Protein AF-A0A1V9FSF5-F1 (afdb_monomer_lite)

Sequence (68 aa):
MKGIDDPAKRKQLLDGAFGLQNGHLTGKNILLFDDLYVTLSAAWDIITNQGKAKNVYVLTITKTRSKR

Secondary structure (DSSP, 8-state):
-TT---HHHHHHHHTTS----TTTTBT-EEEEEES-HHHHHHHHHIIIIIT-BSEEEEEE--------

Organism: NCBI:txid1703345

pLDDT: mean 72.55, std 9.8, range [43.38, 88.44]

InterPro domains:
  IPR000836 Phosphoribosyltransferase domain [cd06223] (2-61)
  IPR029057 Phosphoribosyltransferase-like [SSF53271] (23-63)

Radius of gyration: 13.87 Å; chains: 1; bounding box: 40×18×32 Å

Foldseek 3Di:
DVPCPDLVVVVVVLVVVDADAAQQQAAHEEEAEEQDPSSVVSVVCCCVVRHNHPHYHYDHDHDDDDPD

Structure (mmCIF, N/CA/C/O backbone):
data_AF-A0A1V9FSF5-F1
#
_entry.id   AF-A0A1V9FSF5-F1
#
loop_
_atom_site.group_PDB
_atom_site.id
_atom_site.type_symbol
_atom_site.label_atom_id
_atom_site.label_alt_id
_atom_site.label_comp_id
_atom_site.label_asym_id
_atom_site.label_entity_id
_atom_site.label_seq_id
_atom_site.pdbx_PDB_ins_code
_atom_site.Cartn_x
_atom_site.Cartn_y
_atom_site.Cartn_z
_atom_site.occupancy
_atom_site.B_iso_or_equiv
_atom_site.auth_seq_id
_atom_site.auth_comp_id
_atom_site.auth_asym_id
_a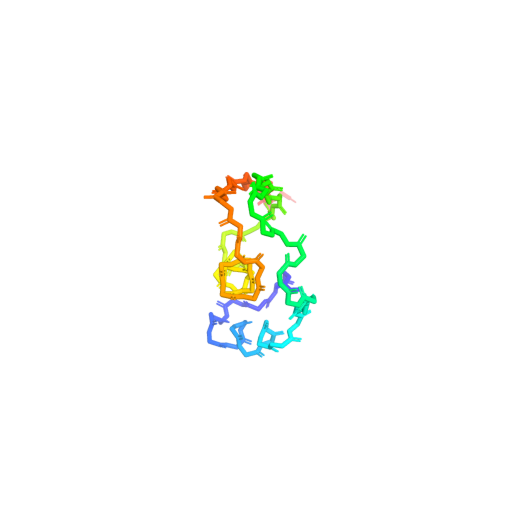tom_site.auth_atom_id
_atom_site.pdbx_PDB_model_num
ATOM 1 N N . MET A 1 1 ? 12.491 -8.955 -9.943 1.00 49.25 1 MET A N 1
ATOM 2 C CA . MET A 1 1 ? 11.767 -7.797 -10.527 1.00 49.25 1 MET A CA 1
ATOM 3 C C . MET A 1 1 ? 12.671 -6.696 -11.087 1.00 49.25 1 MET A C 1
ATOM 5 O O . MET A 1 1 ? 12.226 -5.992 -11.986 1.00 49.25 1 MET A O 1
ATOM 9 N N . LYS A 1 2 ? 13.924 -6.528 -10.629 1.00 43.38 2 LYS A N 1
ATOM 10 C CA . LYS A 1 2 ? 14.888 -5.628 -11.294 1.00 43.38 2 LYS A CA 1
ATOM 11 C C . LYS A 1 2 ? 15.256 -6.201 -12.671 1.00 43.38 2 LYS A C 1
ATOM 13 O O . LYS A 1 2 ? 15.891 -7.247 -12.723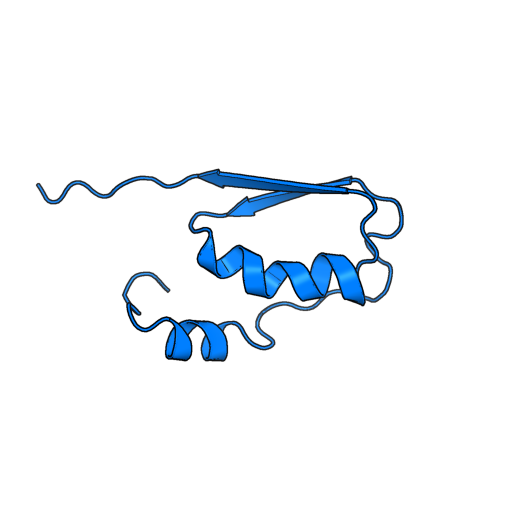 1.00 43.38 2 LYS A O 1
ATOM 18 N N . GLY A 1 3 ? 14.786 -5.554 -13.741 1.00 50.34 3 GLY A N 1
ATOM 19 C CA . GLY A 1 3 ? 14.986 -5.970 -15.139 1.00 50.34 3 GLY A CA 1
ATOM 20 C C . GLY A 1 3 ? 13.726 -5.977 -16.021 1.00 50.34 3 GLY A C 1
ATOM 21 O O . GLY A 1 3 ? 13.841 -6.232 -17.212 1.00 50.34 3 GLY A O 1
ATOM 22 N N . ILE A 1 4 ? 12.533 -5.716 -15.470 1.00 58.44 4 ILE A N 1
ATOM 23 C CA . ILE A 1 4 ? 11.278 -5.644 -16.245 1.00 58.44 4 ILE A CA 1
ATOM 24 C C . ILE A 1 4 ? 10.859 -4.183 -16.370 1.00 58.44 4 ILE A C 1
ATOM 26 O O . ILE A 1 4 ? 10.107 -3.693 -15.533 1.00 58.44 4 ILE A O 1
ATOM 30 N N . ASP A 1 5 ? 11.357 -3.469 -17.373 1.00 58.84 5 ASP A N 1
ATOM 31 C CA . ASP A 1 5 ? 11.068 -2.035 -17.542 1.00 58.84 5 ASP A CA 1
ATOM 32 C C . ASP A 1 5 ? 9.637 -1.751 -18.014 1.00 58.84 5 ASP A C 1
ATOM 34 O O . ASP A 1 5 ? 9.141 -0.647 -17.812 1.00 58.84 5 ASP A O 1
ATOM 38 N N . ASP A 1 6 ? 8.945 -2.760 -18.552 1.00 66.00 6 ASP A N 1
ATOM 39 C CA . ASP A 1 6 ? 7.547 -2.662 -18.968 1.00 66.00 6 ASP A CA 1
ATOM 40 C C . ASP A 1 6 ? 6.593 -2.607 -17.748 1.00 66.00 6 ASP A C 1
ATOM 42 O O . ASP A 1 6 ? 6.457 -3.604 -17.018 1.00 66.00 6 ASP A O 1
ATOM 46 N N . PRO A 1 7 ? 5.898 -1.474 -17.520 1.00 64.69 7 PRO A N 1
ATOM 47 C CA . PRO A 1 7 ? 4.963 -1.307 -16.410 1.00 64.69 7 PRO A CA 1
ATOM 48 C C . PRO A 1 7 ? 3.767 -2.265 -16.472 1.00 64.69 7 PRO A C 1
ATOM 50 O O . PRO A 1 7 ? 3.304 -2.732 -15.430 1.00 64.69 7 PRO A O 1
ATOM 53 N N . ALA A 1 8 ? 3.273 -2.589 -17.671 1.00 68.56 8 ALA A N 1
ATOM 54 C CA . ALA A 1 8 ? 2.108 -3.452 -17.847 1.00 68.56 8 ALA A CA 1
ATOM 55 C C . ALA A 1 8 ? 2.447 -4.903 -17.486 1.00 68.56 8 ALA A C 1
ATOM 57 O O . ALA A 1 8 ? 1.727 -5.554 -16.725 1.00 68.56 8 ALA A O 1
ATOM 58 N N . LYS A 1 9 ? 3.609 -5.377 -17.949 1.00 68.12 9 LYS A N 1
ATOM 59 C CA . LYS A 1 9 ? 4.127 -6.713 -17.627 1.00 68.12 9 LYS A CA 1
ATOM 60 C C . LYS A 1 9 ? 4.447 -6.861 -16.140 1.00 68.12 9 LYS A C 1
ATOM 62 O O . LYS A 1 9 ? 4.241 -7.920 -15.552 1.00 68.12 9 LYS A O 1
ATOM 67 N N . ARG A 1 10 ? 4.910 -5.781 -15.505 1.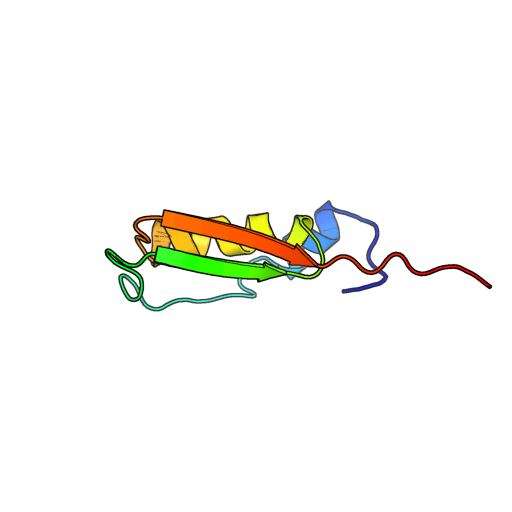00 66.50 10 ARG A N 1
ATOM 68 C CA . ARG A 1 10 ? 5.153 -5.745 -14.060 1.00 66.50 10 ARG A CA 1
ATOM 69 C C . ARG A 1 10 ? 3.852 -5.797 -13.254 1.00 66.50 10 ARG A C 1
ATOM 71 O O . ARG A 1 10 ? 3.807 -6.524 -12.268 1.00 66.50 10 ARG A O 1
ATOM 78 N N . LYS A 1 11 ? 2.797 -5.095 -13.687 1.00 66.50 11 LYS A N 1
ATOM 79 C CA . LYS A 1 11 ? 1.469 -5.144 -13.051 1.00 66.50 11 LYS A CA 1
ATOM 80 C C . LYS A 1 11 ? 0.872 -6.553 -13.089 1.00 66.50 11 LYS A C 1
ATOM 82 O O . LYS A 1 11 ? 0.411 -7.025 -12.060 1.00 66.50 11 LYS A O 1
ATOM 87 N N . GLN A 1 12 ? 0.955 -7.244 -14.228 1.00 71.69 12 GLN A N 1
ATOM 88 C CA . GLN A 1 12 ? 0.493 -8.636 -14.342 1.00 71.69 12 GLN A CA 1
ATOM 89 C C . GLN A 1 12 ? 1.230 -9.597 -13.401 1.00 71.69 12 GLN A C 1
ATOM 91 O O . GLN A 1 12 ? 0.613 -10.489 -12.840 1.00 71.69 12 GLN A O 1
ATOM 96 N N . LEU A 1 13 ? 2.539 -9.417 -13.200 1.00 67.00 13 LEU A N 1
ATOM 97 C CA . LEU A 1 13 ? 3.317 -10.255 -12.275 1.00 67.00 13 LEU A CA 1
ATOM 98 C C . LEU A 1 13 ? 3.027 -9.977 -10.796 1.00 67.00 13 LEU A C 1
ATOM 100 O O . LEU A 1 13 ? 3.344 -10.806 -9.949 1.00 67.00 13 LEU A O 1
ATOM 104 N N . LEU A 1 14 ? 2.510 -8.790 -10.487 1.00 67.00 14 LEU A N 1
ATOM 105 C CA . LEU A 1 14 ? 2.139 -8.387 -9.1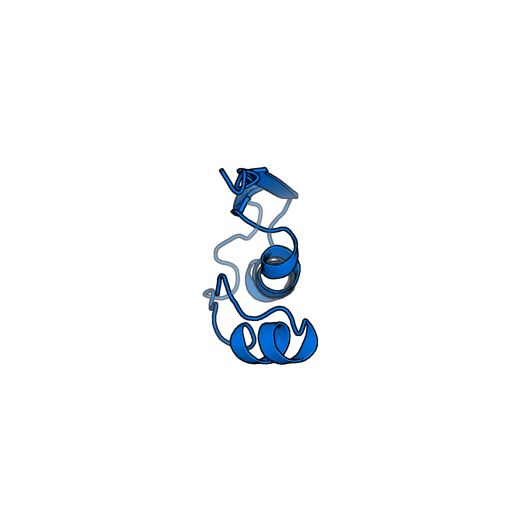34 1.00 67.00 14 LEU A CA 1
ATOM 106 C C . LEU A 1 14 ? 0.689 -8.750 -8.796 1.00 67.00 14 LEU A C 1
ATOM 108 O O . LEU A 1 14 ? 0.331 -8.762 -7.618 1.00 67.00 14 LEU A O 1
ATOM 112 N N . ASP A 1 15 ? -0.124 -9.058 -9.806 1.00 68.00 15 ASP A N 1
ATOM 113 C CA . ASP A 1 15 ? -1.503 -9.491 -9.624 1.00 68.00 15 ASP A CA 1
ATOM 114 C C . ASP A 1 15 ? -1.539 -10.846 -8.901 1.00 68.00 15 ASP A C 1
ATOM 116 O O . ASP A 1 15 ? -0.905 -11.815 -9.320 1.00 68.00 15 ASP A O 1
ATOM 120 N N . GLY A 1 16 ? -2.207 -10.892 -7.749 1.00 68.00 16 GLY A N 1
ATOM 121 C CA . GLY A 1 16 ? -2.247 -12.074 -6.880 1.00 68.00 16 GLY A CA 1
ATOM 122 C C . GLY A 1 16 ? -0.932 -12.436 -6.170 1.00 68.00 16 GLY A C 1
ATOM 123 O O . GLY A 1 16 ? -0.888 -13.447 -5.471 1.00 68.00 16 GLY A O 1
ATOM 124 N N . ALA A 1 17 ? 0.134 -11.634 -6.292 1.00 70.88 17 ALA A N 1
ATOM 125 C CA . ALA A 1 17 ? 1.422 -11.911 -5.637 1.00 70.88 17 ALA A CA 1
ATOM 126 C C . ALA A 1 17 ? 1.380 -11.743 -4.108 1.00 70.88 17 ALA A C 1
ATOM 128 O O . ALA A 1 17 ? 2.236 -12.256 -3.386 1.00 70.88 17 ALA A O 1
ATOM 129 N N . PHE A 1 18 ? 0.386 -11.012 -3.615 1.00 72.12 18 PHE A N 1
ATOM 130 C CA . PHE A 1 18 ? 0.200 -10.711 -2.208 1.00 72.12 18 PHE A CA 1
ATOM 131 C C . PHE A 1 18 ? -1.197 -11.166 -1.779 1.00 72.12 18 PHE A C 1
ATOM 133 O O . PHE A 1 18 ? -2.168 -11.030 -2.522 1.00 72.12 18 PHE A O 1
ATOM 140 N N . GLY A 1 19 ? -1.301 -11.689 -0.561 1.00 71.19 19 GLY A N 1
ATOM 141 C CA . GLY A 1 19 ? -2.563 -12.114 0.030 1.00 71.19 19 GLY A CA 1
ATOM 142 C C . GLY A 1 19 ? -2.611 -11.742 1.503 1.00 71.19 19 GLY A C 1
ATOM 143 O O . GLY A 1 19 ? -1.595 -11.790 2.199 1.00 71.19 19 GLY A O 1
ATOM 144 N N . LEU A 1 20 ? -3.792 -11.365 1.979 1.00 75.44 20 LEU A N 1
ATOM 145 C CA . LEU A 1 20 ? -4.026 -11.008 3.369 1.00 75.44 20 LEU A CA 1
ATOM 146 C C . LEU A 1 20 ? -5.326 -11.659 3.843 1.00 75.44 20 LEU A C 1
ATOM 148 O O . LEU A 1 20 ? -6.323 -11.679 3.128 1.00 75.44 20 LEU A O 1
ATOM 152 N N . GLN A 1 21 ? -5.336 -12.178 5.070 1.00 75.44 21 GLN A N 1
ATOM 153 C CA . GLN A 1 21 ? -6.592 -12.603 5.681 1.00 75.44 21 GLN A CA 1
ATOM 154 C C . GLN A 1 21 ? -7.471 -11.382 5.986 1.00 75.44 21 GLN A C 1
ATOM 156 O O . GLN A 1 21 ? -6.993 -10.373 6.514 1.00 75.44 21 GLN A O 1
ATOM 161 N N . ASN A 1 22 ? -8.760 -11.480 5.651 1.00 74.50 22 ASN A N 1
ATOM 162 C CA . ASN A 1 22 ? -9.700 -10.368 5.767 1.00 74.50 22 ASN A CA 1
ATOM 163 C C . ASN A 1 22 ? -9.737 -9.789 7.187 1.00 74.50 22 ASN A C 1
ATOM 165 O O . ASN A 1 22 ? -9.935 -10.502 8.168 1.00 74.50 22 ASN A O 1
ATOM 169 N N . GLY A 1 23 ? -9.580 -8.469 7.281 1.00 71.69 23 GLY A N 1
ATOM 170 C CA . GLY A 1 23 ? -9.688 -7.713 8.526 1.00 71.69 23 GLY A CA 1
ATOM 171 C C . GLY A 1 23 ? -8.478 -7.802 9.458 1.00 71.69 23 GLY A C 1
ATOM 172 O O . GLY A 1 23 ? -8.507 -7.195 10.529 1.00 71.69 23 GLY A O 1
ATOM 173 N N . HIS A 1 24 ? -7.396 -8.479 9.069 1.00 79.75 24 HIS A N 1
ATOM 174 C CA . HIS A 1 24 ? -6.223 -8.670 9.931 1.00 79.75 24 HIS A CA 1
ATOM 175 C C . HIS A 1 24 ? -5.495 -7.354 10.295 1.00 79.75 24 HIS A C 1
ATOM 177 O O . HIS A 1 24 ? -4.761 -7.286 11.287 1.00 79.75 24 HIS A O 1
ATOM 183 N N . LEU A 1 25 ? -5.726 -6.282 9.528 1.00 81.88 25 LEU A N 1
ATOM 184 C CA . LEU A 1 25 ? -5.157 -4.950 9.757 1.00 81.88 25 LEU A CA 1
ATOM 185 C C . LEU A 1 25 ? -6.193 -3.938 10.276 1.00 81.88 25 LEU A C 1
ATOM 187 O O . LEU A 1 25 ? -5.877 -2.753 10.389 1.00 81.88 25 LEU A O 1
ATOM 191 N N . THR A 1 26 ? -7.401 -4.388 10.637 1.00 87.81 26 THR A N 1
ATOM 192 C CA . THR A 1 26 ? -8.501 -3.501 11.038 1.00 87.81 26 THR A CA 1
ATOM 193 C C . THR A 1 26 ? -8.084 -2.608 12.202 1.00 87.81 26 THR A C 1
ATOM 195 O O . THR A 1 26 ? -7.642 -3.092 13.244 1.00 87.81 26 THR A O 1
ATOM 198 N N . GLY A 1 27 ? -8.216 -1.291 12.026 1.00 84.50 27 GLY A N 1
ATOM 199 C CA . GLY A 1 27 ? -7.906 -0.307 13.068 1.00 84.50 27 GLY A CA 1
ATOM 200 C C . GLY A 1 27 ? -6.411 -0.060 13.306 1.00 84.50 27 GLY A C 1
ATOM 201 O O . GLY A 1 27 ? -6.066 0.789 14.129 1.00 84.50 27 GLY A O 1
ATOM 202 N N . LYS A 1 28 ? -5.518 -0.759 12.591 1.00 86.56 28 LYS A N 1
ATOM 203 C CA . LYS A 1 28 ? -4.066 -0.640 12.762 1.00 86.56 28 LYS A CA 1
ATOM 204 C C . LYS A 1 28 ? -3.479 0.470 11.893 1.00 86.56 28 LYS A C 1
ATOM 206 O O . LYS A 1 28 ? -3.956 0.738 10.789 1.00 86.56 28 LYS A O 1
ATOM 211 N N . ASN A 1 29 ? -2.407 1.077 12.396 1.00 88.44 29 ASN A N 1
ATOM 212 C CA . ASN A 1 29 ? -1.525 1.936 11.612 1.00 88.44 29 ASN A CA 1
ATOM 213 C C . ASN A 1 29 ? -0.424 1.061 11.005 1.00 88.44 29 ASN A C 1
ATOM 215 O O . ASN A 1 29 ? 0.244 0.330 11.735 1.00 88.44 29 ASN A O 1
ATOM 219 N N . ILE A 1 30 ? -0.247 1.128 9.690 1.00 85.69 30 ILE A N 1
ATOM 220 C CA . ILE A 1 30 ? 0.679 0.283 8.936 1.00 85.69 30 ILE A CA 1
ATOM 221 C C . ILE A 1 30 ? 1.792 1.151 8.361 1.00 85.69 30 ILE A C 1
ATOM 223 O O . ILE A 1 30 ? 1.506 2.180 7.758 1.00 85.69 30 ILE A O 1
ATOM 227 N N . LEU A 1 31 ? 3.046 0.732 8.527 1.00 85.88 31 LEU A N 1
ATOM 228 C CA . LEU A 1 31 ? 4.200 1.308 7.837 1.00 85.88 31 LEU A CA 1
ATOM 229 C C . LEU A 1 31 ? 4.737 0.275 6.847 1.00 85.88 31 LEU A C 1
ATOM 231 O O . LEU A 1 31 ? 5.218 -0.783 7.252 1.00 85.88 31 LEU A O 1
ATOM 235 N N . LEU A 1 32 ? 4.632 0.580 5.559 1.00 83.50 32 LEU A N 1
ATOM 236 C CA . LEU A 1 32 ? 5.138 -0.251 4.478 1.00 83.50 32 LEU A CA 1
ATOM 237 C C . LEU A 1 32 ? 6.525 0.238 4.056 1.00 83.50 32 LEU A C 1
ATOM 239 O O . LEU A 1 32 ? 6.702 1.412 3.729 1.00 83.50 32 LEU A O 1
ATOM 243 N N . PHE A 1 33 ? 7.488 -0.680 4.033 1.00 80.81 33 PHE A N 1
ATOM 244 C CA . PHE A 1 33 ? 8.821 -0.449 3.487 1.00 80.81 33 PHE A CA 1
ATOM 245 C C . PHE A 1 33 ? 8.903 -1.073 2.096 1.00 80.81 33 PHE A C 1
ATOM 247 O O . PHE A 1 33 ? 8.581 -2.249 1.940 1.00 80.81 33 PHE A O 1
ATOM 254 N N . ASP A 1 34 ? 9.343 -0.306 1.102 1.00 74.50 34 ASP A N 1
ATOM 255 C CA . ASP A 1 34 ? 9.451 -0.787 -0.280 1.00 74.50 34 ASP A CA 1
ATOM 256 C C . ASP A 1 34 ? 10.673 -0.183 -0.988 1.00 74.50 34 ASP A C 1
ATOM 258 O O . ASP A 1 34 ? 11.079 0.943 -0.693 1.00 74.50 34 ASP A O 1
ATOM 262 N N . ASP A 1 35 ? 11.282 -0.924 -1.915 1.00 69.94 35 ASP A N 1
ATOM 263 C CA . ASP A 1 35 ? 12.451 -0.475 -2.679 1.00 69.94 35 ASP A CA 1
ATOM 264 C C . ASP A 1 35 ? 12.075 0.260 -3.977 1.00 69.94 35 ASP A C 1
ATOM 266 O O . ASP A 1 35 ? 12.931 0.908 -4.589 1.00 69.94 35 ASP A O 1
ATOM 270 N N . LEU A 1 36 ? 10.798 0.210 -4.380 1.00 65.81 36 LEU A N 1
ATOM 271 C CA . LEU A 1 36 ? 10.283 0.886 -5.567 1.00 65.81 36 LEU A CA 1
ATOM 272 C C . LEU A 1 36 ? 8.792 1.228 -5.423 1.00 65.81 36 LEU A C 1
ATOM 274 O O . LEU A 1 36 ? 7.965 0.349 -5.234 1.00 65.81 36 LEU A O 1
ATOM 278 N N . TYR A 1 37 ? 8.424 2.491 -5.657 1.00 64.38 37 TYR A N 1
ATOM 279 C CA . TYR A 1 37 ? 7.035 2.982 -5.576 1.00 64.38 37 TYR A CA 1
ATOM 280 C C . TYR A 1 37 ? 6.016 2.189 -6.422 1.00 64.38 37 TYR A C 1
ATOM 282 O O . TYR A 1 37 ? 4.822 2.205 -6.152 1.00 64.38 37 TYR A O 1
ATOM 290 N N . VAL A 1 38 ? 6.457 1.480 -7.461 1.00 63.72 38 VAL A N 1
ATOM 291 C CA . VAL A 1 38 ? 5.552 0.764 -8.373 1.00 63.72 38 VAL A CA 1
ATOM 292 C C . VAL A 1 38 ? 4.903 -0.454 -7.694 1.00 63.72 38 VAL A C 1
ATOM 294 O O . VAL A 1 38 ? 3.747 -0.761 -7.989 1.00 63.72 38 VAL A O 1
ATOM 297 N N . THR A 1 39 ? 5.586 -1.106 -6.744 1.00 65.31 39 THR A N 1
ATOM 298 C CA . THR A 1 39 ? 5.052 -2.263 -5.996 1.00 65.31 39 THR A CA 1
ATOM 299 C C . THR A 1 39 ? 3.970 -1.851 -4.996 1.00 65.31 39 THR A C 1
ATOM 301 O O . THR A 1 39 ? 3.021 -2.604 -4.771 1.00 65.31 39 THR A O 1
ATOM 304 N N . LEU A 1 40 ? 4.049 -0.622 -4.474 1.00 71.12 40 LEU A N 1
ATOM 305 C CA . LEU A 1 40 ? 3.059 -0.047 -3.565 1.00 71.12 40 LEU A CA 1
ATOM 306 C C . LEU A 1 40 ? 1.632 -0.131 -4.115 1.00 71.12 40 LEU A C 1
ATOM 308 O O . LEU A 1 40 ? 0.714 -0.434 -3.361 1.00 71.12 40 LEU A O 1
ATOM 312 N N . SER A 1 41 ? 1.441 0.123 -5.413 1.00 72.06 41 SER A N 1
ATOM 313 C CA . SER A 1 41 ? 0.106 0.110 -6.027 1.00 72.06 41 SER A CA 1
ATOM 314 C C . SER A 1 41 ? -0.583 -1.256 -5.920 1.00 72.06 41 SER A C 1
ATOM 316 O O . SER A 1 41 ? -1.781 -1.314 -5.671 1.00 72.06 41 SER A O 1
ATOM 318 N N . ALA A 1 42 ? 0.178 -2.351 -6.015 1.00 71.19 42 ALA A N 1
ATOM 319 C CA . ALA A 1 42 ? -0.343 -3.707 -5.857 1.00 71.19 42 ALA A CA 1
ATOM 320 C C . ALA A 1 42 ? -0.618 -4.059 -4.385 1.00 71.19 42 ALA A C 1
ATOM 322 O O . ALA A 1 42 ? -1.589 -4.743 -4.072 1.00 71.19 42 ALA A O 1
ATOM 323 N N . ALA A 1 43 ? 0.212 -3.565 -3.462 1.00 74.19 43 ALA A N 1
ATOM 324 C CA . ALA A 1 43 ? -0.002 -3.752 -2.028 1.00 74.19 43 ALA A CA 1
ATOM 325 C C . ALA A 1 43 ? -1.164 -2.895 -1.486 1.00 74.19 43 ALA A C 1
ATOM 327 O O . ALA A 1 43 ? -1.811 -3.275 -0.509 1.00 74.19 43 ALA A O 1
ATOM 328 N N . TRP A 1 44 ? -1.446 -1.753 -2.120 1.00 78.88 44 TRP A N 1
ATOM 329 C CA . TRP A 1 44 ? -2.464 -0.794 -1.694 1.00 78.88 44 TRP A CA 1
ATOM 330 C C . TRP A 1 44 ? -3.857 -1.415 -1.620 1.00 78.88 44 TRP A C 1
ATOM 332 O O . TRP A 1 44 ? -4.515 -1.317 -0.581 1.00 78.88 44 TRP A O 1
ATOM 342 N N . ASP A 1 45 ? -4.284 -2.103 -2.681 1.00 76.38 45 ASP A N 1
ATOM 343 C CA . ASP A 1 45 ? -5.611 -2.722 -2.750 1.00 76.38 45 ASP A CA 1
ATOM 344 C C . ASP A 1 45 ? -5.804 -3.775 -1.656 1.00 76.38 45 ASP A C 1
ATOM 346 O O . ASP A 1 45 ? -6.883 -3.908 -1.084 1.00 76.38 45 ASP A O 1
ATOM 350 N N . ILE A 1 46 ? -4.743 -4.490 -1.295 1.00 77.88 46 ILE A N 1
ATOM 351 C CA . ILE A 1 46 ? -4.796 -5.527 -0.264 1.00 77.88 46 ILE A CA 1
ATOM 352 C C . ILE A 1 46 ? -4.855 -4.900 1.126 1.00 77.88 46 ILE A C 1
ATOM 354 O O . ILE A 1 46 ? -5.679 -5.290 1.952 1.00 77.88 46 ILE A O 1
ATOM 358 N N . ILE A 1 47 ? -4.023 -3.895 1.394 1.00 79.56 47 ILE A N 1
ATOM 359 C CA . ILE A 1 47 ? -3.967 -3.242 2.707 1.00 79.56 47 ILE A CA 1
ATOM 360 C C . ILE A 1 47 ? -5.266 -2.473 2.994 1.00 79.56 47 ILE A C 1
ATOM 362 O O . ILE A 1 47 ? -5.766 -2.500 4.124 1.00 79.56 47 ILE A O 1
ATOM 366 N N . THR A 1 48 ? -5.830 -1.816 1.980 1.00 73.94 48 THR A N 1
ATOM 367 C CA . THR A 1 48 ? -7.039 -0.996 2.126 1.00 73.94 48 THR A CA 1
ATOM 368 C C . THR A 1 48 ? -8.319 -1.826 2.051 1.00 73.94 48 THR A C 1
ATOM 370 O O . THR A 1 48 ? -9.115 -1.772 2.989 1.00 73.94 48 THR A O 1
ATOM 373 N N . ASN A 1 49 ? -8.499 -2.651 1.011 1.00 75.38 49 ASN A N 1
ATOM 374 C CA . ASN A 1 49 ? -9.761 -3.367 0.794 1.00 75.38 49 ASN A CA 1
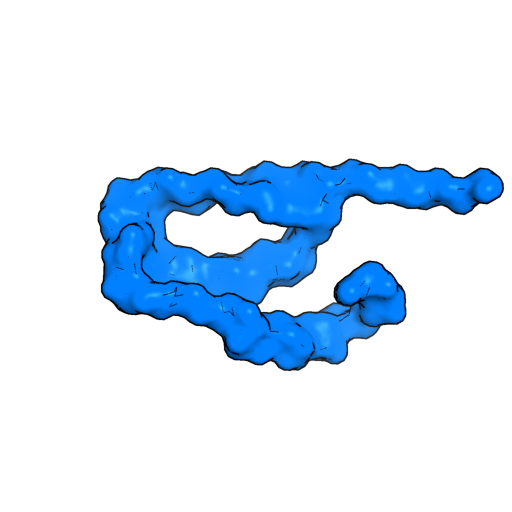ATOM 375 C C . ASN A 1 49 ? -9.862 -4.655 1.622 1.00 75.38 49 ASN A C 1
ATOM 377 O O . ASN A 1 49 ? -10.895 -4.899 2.246 1.00 75.38 49 ASN A O 1
ATOM 381 N N . GLN A 1 50 ? -8.804 -5.473 1.671 1.00 77.19 50 GLN A N 1
ATOM 382 C CA . GLN A 1 50 ? -8.818 -6.729 2.442 1.00 77.19 50 GLN A CA 1
ATOM 383 C C . GLN A 1 50 ? -8.448 -6.487 3.913 1.00 77.19 50 GLN A C 1
ATOM 385 O O . GLN A 1 50 ? -9.022 -7.087 4.825 1.00 77.19 50 GLN A O 1
ATOM 390 N N . GLY A 1 51 ? -7.498 -5.584 4.164 1.00 75.44 5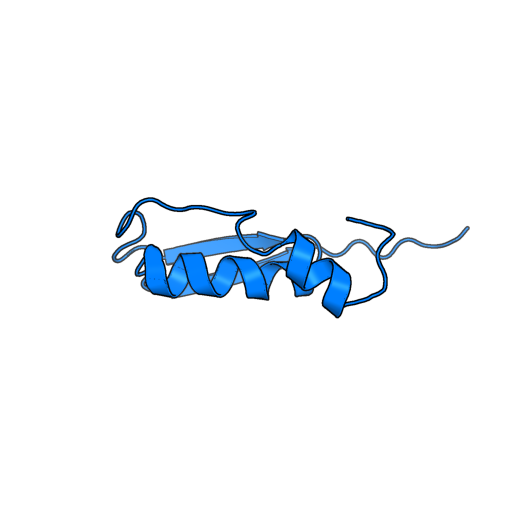1 GLY A N 1
ATOM 391 C CA . GLY A 1 51 ? -6.937 -5.349 5.492 1.00 75.44 51 GLY A CA 1
ATOM 392 C C . GLY A 1 51 ? -7.720 -4.393 6.380 1.00 75.44 51 GLY A C 1
ATOM 393 O O . GLY A 1 51 ? -7.647 -4.546 7.599 1.00 75.44 51 GLY A O 1
ATOM 394 N N . LYS A 1 52 ? -8.475 -3.445 5.805 1.00 82.44 52 LYS A N 1
ATOM 395 C CA . LYS A 1 52 ? -9.177 -2.369 6.534 1.00 82.44 52 LYS A CA 1
ATOM 396 C C . LYS A 1 52 ? -8.253 -1.560 7.461 1.00 82.44 52 LYS A C 1
ATOM 398 O O . LYS A 1 52 ? -8.635 -1.195 8.577 1.00 82.44 52 LYS A O 1
ATOM 403 N N . ALA A 1 53 ? -7.020 -1.309 7.019 1.00 84.06 53 ALA A N 1
ATOM 404 C CA . ALA A 1 53 ? -6.059 -0.510 7.775 1.00 84.06 53 ALA A CA 1
ATOM 405 C C . ALA A 1 53 ? -6.601 0.902 8.062 1.00 84.06 53 ALA A C 1
ATOM 407 O O . ALA A 1 53 ? -7.272 1.500 7.224 1.00 84.06 53 ALA A O 1
ATOM 408 N N . LYS A 1 54 ? -6.295 1.446 9.247 1.00 85.81 54 LYS A N 1
ATOM 409 C CA . LYS A 1 54 ? -6.735 2.793 9.649 1.00 85.81 54 LYS A CA 1
ATOM 410 C C . LYS A 1 54 ? -5.899 3.877 8.980 1.00 85.81 54 LYS A C 1
ATOM 412 O O . LYS A 1 54 ? -6.442 4.840 8.461 1.00 85.81 54 LYS A O 1
ATOM 417 N N . ASN A 1 55 ? -4.580 3.715 9.026 1.00 85.19 55 ASN A N 1
ATOM 418 C CA . ASN A 1 55 ? -3.621 4.603 8.380 1.00 85.19 55 ASN A CA 1
ATOM 419 C C . ASN A 1 55 ? -2.542 3.757 7.713 1.00 85.19 55 ASN A C 1
ATOM 421 O O . ASN A 1 55 ? -2.101 2.758 8.287 1.00 85.19 55 ASN A O 1
ATOM 425 N N . VAL A 1 56 ? -2.095 4.182 6.535 1.00 83.56 56 VAL A N 1
ATOM 426 C CA . VAL A 1 56 ? -1.024 3.524 5.783 1.00 83.56 56 VAL A CA 1
ATOM 427 C C . VAL A 1 56 ? 0.051 4.557 5.480 1.00 83.56 56 VAL A C 1
ATOM 429 O O . VAL A 1 56 ? -0.201 5.549 4.802 1.00 83.56 56 VAL A O 1
ATOM 432 N N . TYR A 1 57 ? 1.248 4.320 5.999 1.00 85.06 57 TYR A N 1
ATOM 433 C CA . TYR A 1 57 ? 2.448 5.102 5.747 1.00 85.06 57 TYR A CA 1
ATOM 434 C C . TYR A 1 57 ? 3.360 4.301 4.835 1.00 85.06 57 TYR A C 1
ATOM 436 O O . TYR A 1 57 ? 3.504 3.091 5.004 1.00 85.06 57 TYR A O 1
ATOM 444 N N . VAL A 1 58 ? 3.996 4.972 3.884 1.00 83.00 58 VAL A N 1
ATOM 445 C CA . VAL A 1 58 ? 4.902 4.324 2.940 1.00 83.00 58 VAL A CA 1
ATOM 446 C C . VAL A 1 58 ? 6.259 4.982 3.051 1.00 83.00 58 VAL A C 1
ATOM 448 O O . VAL A 1 58 ? 6.374 6.196 2.894 1.00 83.00 58 VAL A O 1
ATOM 451 N N . LEU A 1 59 ? 7.281 4.172 3.304 1.00 82.50 59 LEU A N 1
ATOM 452 C CA . LEU A 1 59 ? 8.668 4.595 3.257 1.00 82.50 59 LEU A CA 1
ATOM 453 C C . LEU A 1 59 ? 9.375 3.859 2.125 1.00 82.50 59 LEU A C 1
ATOM 455 O O . LEU A 1 59 ? 9.665 2.664 2.209 1.00 82.50 59 LEU A O 1
ATOM 459 N N . THR A 1 60 ? 9.659 4.598 1.060 1.00 79.44 60 THR A N 1
ATOM 460 C CA . THR A 1 60 ? 10.383 4.065 -0.088 1.00 79.44 60 THR A CA 1
ATOM 461 C C . THR A 1 60 ? 11.882 4.269 0.105 1.00 79.44 60 THR A C 1
ATOM 463 O O . THR A 1 60 ? 12.351 5.402 0.209 1.00 79.44 60 THR A O 1
ATOM 466 N N . ILE A 1 61 ? 12.646 3.177 0.143 1.00 76.44 61 ILE A N 1
ATOM 467 C CA . ILE A 1 61 ? 14.106 3.205 0.290 1.00 76.44 61 ILE A CA 1
ATOM 468 C C . ILE A 1 61 ? 14.735 2.822 -1.051 1.00 76.44 61 ILE A C 1
ATOM 470 O O . ILE A 1 61 ? 15.045 1.662 -1.321 1.00 76.44 61 ILE A O 1
ATOM 474 N N . THR A 1 62 ? 14.942 3.813 -1.917 1.00 71.38 62 THR A N 1
ATOM 475 C CA . THR A 1 62 ? 15.589 3.612 -3.220 1.00 71.38 62 THR A CA 1
ATOM 476 C C . THR A 1 62 ? 17.087 3.873 -3.128 1.00 71.38 62 THR A C 1
ATOM 478 O O . THR A 1 62 ? 17.515 5.000 -2.884 1.00 71.38 62 THR A O 1
ATOM 481 N N . LYS A 1 63 ? 17.907 2.852 -3.399 1.00 68.94 63 LYS A N 1
ATOM 482 C CA . LYS A 1 63 ? 19.337 3.041 -3.678 1.00 68.94 63 LYS A CA 1
ATOM 483 C C . LYS A 1 63 ? 19.542 3.172 -5.183 1.00 68.94 63 LYS A C 1
ATOM 485 O O . LYS A 1 63 ? 19.449 2.182 -5.911 1.00 68.94 63 LYS A O 1
ATOM 490 N N . THR A 1 64 ? 19.850 4.377 -5.645 1.00 62.78 64 THR A N 1
ATOM 491 C CA . THR A 1 64 ? 20.221 4.630 -7.040 1.00 62.78 64 THR A CA 1
ATOM 492 C C . THR A 1 64 ? 21.494 3.843 -7.361 1.00 62.78 64 THR A C 1
ATOM 494 O O . THR A 1 64 ? 22.535 4.053 -6.734 1.00 62.78 64 THR A O 1
ATOM 497 N N . ARG A 1 65 ? 21.433 2.891 -8.303 1.00 61.47 65 ARG A N 1
ATOM 498 C CA . ARG A 1 65 ? 22.644 2.219 -8.796 1.00 61.47 65 ARG A CA 1
ATOM 499 C C . ARG A 1 65 ? 23.434 3.214 -9.643 1.00 61.47 65 ARG A C 1
ATOM 501 O O . ARG A 1 65 ? 22.975 3.610 -10.708 1.00 61.47 65 ARG A O 1
ATOM 508 N N . SER A 1 66 ? 24.626 3.578 -9.184 1.00 64.62 66 SER A N 1
ATOM 509 C CA . SER A 1 66 ? 25.641 4.190 -10.041 1.00 64.62 66 SER A CA 1
ATOM 510 C C . SER A 1 66 ? 26.191 3.111 -10.979 1.00 64.62 66 SER A C 1
ATOM 512 O O . SER A 1 66 ? 26.629 2.061 -10.505 1.00 64.62 66 SER A O 1
ATOM 514 N N . LYS A 1 67 ? 26.117 3.329 -12.299 1.00 55.62 67 LYS A N 1
ATOM 515 C CA . LYS A 1 67 ? 26.910 2.561 -13.269 1.00 55.62 67 LYS A CA 1
ATOM 516 C C . LYS A 1 67 ? 28.322 3.136 -13.212 1.00 55.62 67 LYS A C 1
ATOM 518 O O . LYS A 1 67 ? 28.572 4.177 -13.814 1.00 55.62 67 LYS A O 1
ATOM 523 N N . ARG A 1 68 ? 29.200 2.496 -12.450 1.00 55.78 68 ARG A N 1
ATOM 524 C CA . ARG A 1 68 ? 30.639 2.723 -12.529 1.00 55.78 68 ARG A CA 1
ATOM 525 C C . ARG A 1 68 ? 31.309 1.431 -12.952 1.00 55.78 68 ARG A C 1
ATOM 527 O O . ARG A 1 68 ? 30.799 0.371 -12.523 1.00 55.78 68 ARG A O 1
#